Protein AF-A0A4Y4BWQ5-F1 (afdb_monomer_lite)

Radius of gyration: 17.07 Å; chains: 1; bounding box: 28×26×55 Å

Sequence (69 aa):
MSTRWNRWGDFLDDPNVTDKKFPGNPTRSYRSKAPLRVVREITEWTRQTPESLEQWRVRLETPFGEIIN

Organism: NCBI:txid1727

InterPro domains:
  IPR021975 Rifampin ADP-ribosyltransferase [PF12120] (8-45)
  IPR038611 Rifampin ADP-ribosyltransferase superfamily [G3DSA:3.20.170.40] (6-66)

Foldseek 3Di:
DDDPDPQFDDWDADPVQDPAPDHGRPVPDTDDPGDDDDDDDDPPDDDDDPVVVVVVVVVVPDPDDRPDD

Secondary structure (DSSP,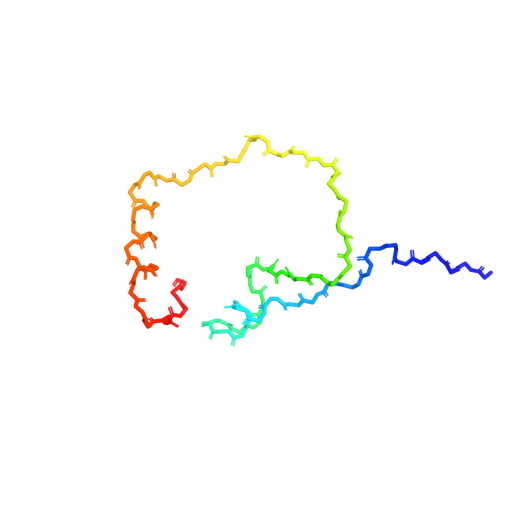 8-state):
------TT---EE-TTTTTSSSSS-TT--EE-SSPPPP-----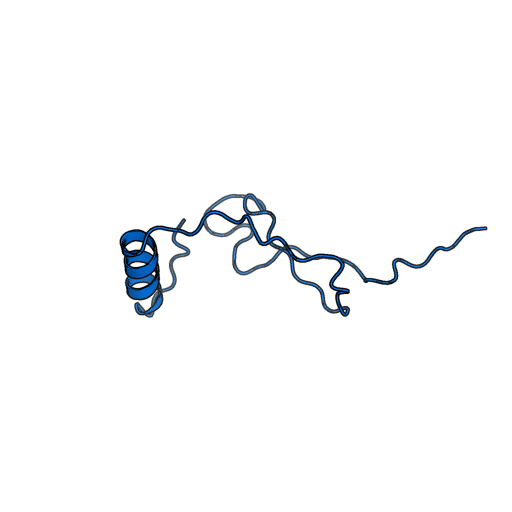-PPPPPHHHHHHHHHHHTSSS-----

pLDDT: mean 83.96, std 16.78, range [36.09, 97.12]

Structure (mmCIF, N/CA/C/O backbone):
data_AF-A0A4Y4BWQ5-F1
#
_entry.id   AF-A0A4Y4BWQ5-F1
#
loop_
_atom_site.group_PDB
_atom_site.id
_atom_site.type_symbol
_atom_site.label_atom_id
_atom_site.label_alt_id
_atom_site.label_comp_id
_atom_site.label_asym_id
_atom_site.label_entity_id
_atom_site.label_seq_id
_atom_site.pdbx_PDB_ins_code
_atom_site.Cartn_x
_atom_site.Cartn_y
_atom_site.Cartn_z
_atom_site.occupancy
_atom_site.B_iso_or_equiv
_atom_site.auth_seq_id
_atom_site.auth_comp_id
_atom_site.auth_asym_id
_atom_site.auth_atom_id
_atom_site.pdbx_PDB_model_num
ATOM 1 N N . MET A 1 1 ? 5.412 -2.077 -37.992 1.00 36.09 1 MET A N 1
ATOM 2 C CA . MET A 1 1 ? 6.273 -2.126 -36.789 1.00 36.09 1 MET A CA 1
ATOM 3 C C . MET A 1 1 ? 5.718 -1.126 -35.785 1.00 36.09 1 MET A C 1
ATOM 5 O O . MET A 1 1 ? 5.782 0.065 -36.049 1.00 36.09 1 MET A O 1
ATOM 9 N N . SER A 1 2 ? 5.042 -1.587 -34.728 1.00 41.72 2 SER A N 1
ATOM 10 C CA . SER A 1 2 ? 4.354 -0.717 -33.762 1.00 41.72 2 SER A CA 1
ATOM 11 C C . SER A 1 2 ? 5.014 -0.857 -32.397 1.00 41.72 2 SER A C 1
ATOM 13 O O . SER A 1 2 ? 4.733 -1.793 -31.657 1.00 41.72 2 SER A O 1
ATOM 15 N N . THR A 1 3 ? 5.915 0.066 -32.076 1.00 48.72 3 THR A N 1
ATOM 16 C CA . THR A 1 3 ? 6.488 0.192 -30.734 1.00 48.72 3 THR A CA 1
ATOM 17 C C . THR A 1 3 ? 5.680 1.249 -29.993 1.00 48.72 3 THR A C 1
ATOM 19 O O . THR A 1 3 ? 6.064 2.416 -29.915 1.00 48.72 3 THR A O 1
ATOM 22 N N . ARG A 1 4 ? 4.495 0.880 -29.492 1.00 49.28 4 ARG A N 1
ATOM 23 C CA . ARG A 1 4 ? 3.791 1.738 -28.533 1.00 49.28 4 ARG A CA 1
ATOM 24 C C . ARG A 1 4 ? 4.507 1.586 -27.193 1.00 49.28 4 ARG A C 1
ATOM 26 O O . ARG A 1 4 ? 4.268 0.633 -26.464 1.00 49.28 4 ARG A O 1
ATOM 33 N N . TRP A 1 5 ? 5.410 2.522 -26.918 1.00 49.19 5 TRP A N 1
ATOM 34 C CA . TRP A 1 5 ? 6.119 2.670 -25.652 1.00 49.19 5 TRP A CA 1
ATOM 35 C C . TRP A 1 5 ? 5.160 2.536 -24.466 1.00 49.19 5 TRP A C 1
ATOM 37 O O . TRP A 1 5 ? 4.134 3.225 -24.419 1.00 49.19 5 TRP A O 1
ATOM 47 N N . ASN A 1 6 ? 5.503 1.673 -23.506 1.00 62.78 6 ASN A N 1
ATOM 48 C CA . ASN A 1 6 ? 4.889 1.680 -22.185 1.00 62.78 6 ASN A CA 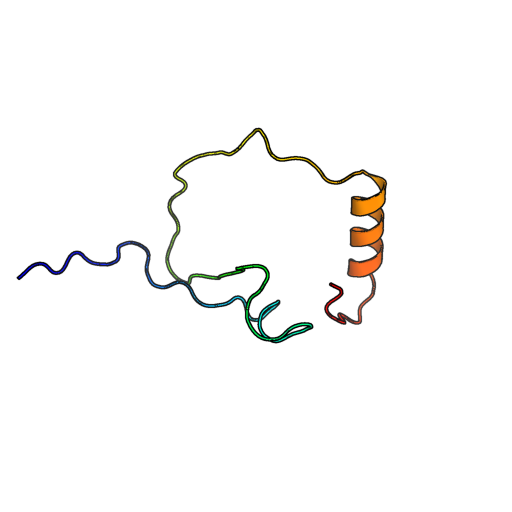1
ATOM 49 C C . ASN A 1 6 ? 5.208 3.037 -21.530 1.00 62.78 6 ASN A C 1
ATOM 51 O O . ASN A 1 6 ? 6.252 3.215 -20.908 1.00 62.78 6 ASN A O 1
ATOM 55 N N . ARG A 1 7 ? 4.330 4.026 -21.740 1.00 66.31 7 ARG A N 1
ATOM 56 C CA . ARG A 1 7 ? 4.497 5.431 -21.320 1.00 66.31 7 ARG A CA 1
ATOM 57 C C . ARG A 1 7 ? 4.707 5.586 -19.805 1.00 66.31 7 ARG A C 1
ATOM 59 O O . ARG A 1 7 ? 5.142 6.644 -19.369 1.00 66.31 7 ARG A O 1
ATOM 66 N N . TRP A 1 8 ? 4.408 4.555 -19.02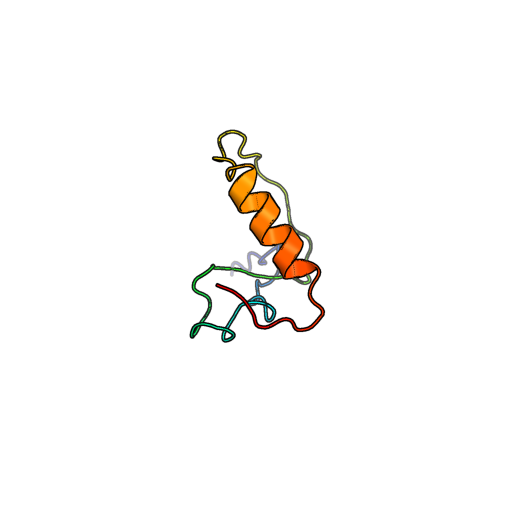2 1.00 68.44 8 TRP A N 1
ATOM 67 C CA . TRP A 1 8 ? 4.334 4.621 -17.565 1.00 68.44 8 TRP A CA 1
ATOM 68 C C . TRP A 1 8 ? 5.403 3.782 -16.863 1.00 68.44 8 TRP A C 1
ATOM 70 O O . TRP A 1 8 ? 5.395 3.703 -15.641 1.00 68.44 8 TRP A O 1
ATOM 80 N N . GLY A 1 9 ? 6.337 3.198 -17.625 1.00 79.81 9 GLY A N 1
ATOM 81 C CA . GLY A 1 9 ? 7.377 2.326 -17.086 1.00 79.81 9 GLY A CA 1
ATOM 82 C C . GLY A 1 9 ? 6.819 1.052 -16.448 1.00 79.81 9 GLY A C 1
ATOM 83 O O . GLY A 1 9 ? 5.614 0.789 -16.465 1.00 79.81 9 GLY A O 1
ATOM 84 N N . ASP A 1 10 ? 7.719 0.236 -15.912 1.00 89.31 10 ASP A N 1
ATOM 85 C CA . ASP A 1 10 ? 7.343 -1.024 -15.281 1.00 89.31 10 ASP A CA 1
ATOM 86 C C . ASP A 1 10 ? 6.909 -0.818 -13.826 1.00 89.31 10 ASP A C 1
ATOM 88 O O . ASP A 1 10 ? 7.317 0.131 -13.141 1.00 89.31 10 ASP A O 1
ATOM 92 N N . PHE A 1 11 ? 6.082 -1.748 -13.358 1.00 92.94 11 PHE A N 1
ATOM 93 C CA . PHE A 1 11 ? 5.711 -1.885 -11.959 1.00 92.94 11 PHE A CA 1
ATOM 94 C C . PHE A 1 11 ? 6.491 -3.049 -11.365 1.00 92.94 11 PHE A C 1
ATOM 96 O O . PHE A 1 11 ? 6.587 -4.115 -11.968 1.00 92.94 11 PHE A O 1
ATOM 103 N N . LEU A 1 12 ? 7.054 -2.829 -10.184 1.00 93.62 12 LEU A N 1
ATOM 104 C CA . LEU A 1 12 ? 7.809 -3.830 -9.443 1.00 93.62 12 LEU A CA 1
ATOM 105 C C . LEU A 1 12 ? 7.080 -4.120 -8.141 1.00 93.62 12 LEU A C 1
ATOM 107 O O . LEU A 1 12 ? 6.505 -3.205 -7.552 1.00 93.62 12 LEU A O 1
ATOM 111 N N . ASP A 1 13 ? 7.143 -5.360 -7.675 1.00 96.50 13 ASP A N 1
ATOM 112 C CA . ASP A 1 13 ? 6.606 -5.728 -6.370 1.00 96.50 13 ASP A CA 1
ATOM 113 C C . ASP A 1 13 ? 7.190 -4.841 -5.255 1.00 96.50 13 ASP A C 1
ATOM 115 O O . ASP A 1 13 ? 8.377 -4.474 -5.259 1.00 96.50 13 ASP A O 1
ATOM 119 N N . ASP A 1 14 ? 6.331 -4.448 -4.311 1.00 95.25 14 ASP A N 1
ATOM 120 C CA . ASP A 1 14 ? 6.743 -3.666 -3.150 1.00 95.25 14 ASP A CA 1
ATOM 121 C C . ASP A 1 14 ? 7.496 -4.568 -2.154 1.00 95.25 14 ASP A C 1
ATOM 123 O O . ASP A 1 14 ? 6.890 -5.469 -1.559 1.00 95.25 14 ASP A O 1
ATOM 127 N N . PRO A 1 15 ? 8.804 -4.337 -1.924 1.00 93.81 15 PRO A N 1
ATOM 128 C CA . PRO A 1 15 ? 9.606 -5.166 -1.037 1.00 93.81 15 PRO A CA 1
ATOM 129 C C . PRO A 1 15 ? 9.236 -4.986 0.432 1.00 93.81 15 PRO A C 1
ATOM 131 O O . PRO A 1 15 ? 9.749 -5.7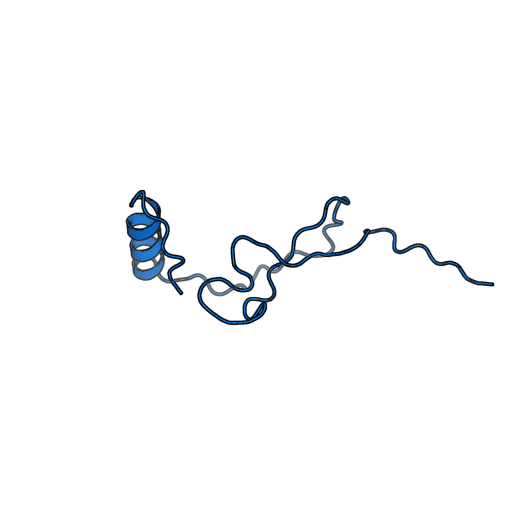36 1.251 1.00 93.81 15 PRO A O 1
ATOM 134 N N . ASN A 1 16 ? 8.411 -4.003 0.802 1.00 90.62 16 ASN A N 1
ATOM 135 C CA . ASN A 1 16 ? 7.966 -3.857 2.186 1.00 90.62 16 ASN A CA 1
ATOM 136 C C . ASN A 1 16 ? 6.946 -4.931 2.575 1.00 90.62 16 ASN A C 1
ATOM 138 O O . ASN A 1 16 ? 6.793 -5.210 3.760 1.00 90.62 16 ASN A O 1
ATOM 142 N N . VAL A 1 17 ? 6.260 -5.533 1.597 1.00 91.62 17 VAL A N 1
ATOM 143 C CA . VAL A 1 17 ? 5.136 -6.449 1.852 1.00 91.62 17 VAL A CA 1
ATOM 144 C C . VAL A 1 17 ? 5.138 -7.720 0.997 1.00 91.62 17 VAL A C 1
ATOM 146 O O . VAL A 1 17 ? 4.411 -8.655 1.321 1.00 91.62 17 VAL A O 1
ATOM 149 N N . THR A 1 18 ? 5.969 -7.799 -0.045 1.00 95.25 18 THR A N 1
ATOM 150 C CA . THR A 1 18 ? 6.119 -9.001 -0.888 1.00 95.25 18 THR A CA 1
ATOM 151 C C . THR A 1 18 ? 7.130 -9.972 -0.289 1.00 95.25 18 THR A C 1
ATOM 153 O O . THR A 1 18 ? 8.224 -9.550 0.091 1.00 95.25 18 THR A O 1
ATOM 156 N N . ASP A 1 19 ? 6.772 -11.259 -0.220 1.00 94.94 19 ASP A N 1
ATOM 157 C CA . ASP A 1 19 ? 7.604 -12.325 0.367 1.00 94.94 19 ASP A CA 1
ATOM 158 C C . ASP A 1 19 ? 8.079 -11.997 1.792 1.00 94.94 19 ASP A C 1
ATOM 160 O O . ASP A 1 19 ? 9.225 -12.228 2.183 1.00 94.94 19 ASP A O 1
ATOM 164 N N . LYS A 1 20 ? 7.178 -11.395 2.574 1.00 90.81 20 LYS A N 1
ATOM 165 C CA . LYS A 1 20 ? 7.427 -11.018 3.966 1.00 90.81 20 LYS A CA 1
ATOM 166 C C . LYS A 1 20 ? 6.748 -11.966 4.931 1.00 90.81 20 LYS A C 1
ATOM 168 O O . LYS A 1 20 ? 7.354 -12.941 5.356 1.00 90.81 20 LYS A O 1
ATOM 173 N N . LYS A 1 21 ? 5.484 -11.703 5.267 1.00 88.88 21 LYS A N 1
ATOM 174 C CA . LYS A 1 21 ? 4.704 -12.607 6.119 1.00 88.88 21 LYS A CA 1
ATOM 175 C C . LYS A 1 21 ? 4.068 -13.757 5.330 1.00 88.88 21 LYS A C 1
ATOM 177 O O . LYS A 1 21 ? 3.846 -14.826 5.886 1.00 88.88 21 LYS A O 1
ATOM 182 N N . PHE A 1 22 ? 3.789 -13.546 4.043 1.00 92.88 22 PHE A N 1
ATOM 183 C CA . PHE A 1 22 ? 3.195 -14.537 3.141 1.00 92.88 22 PHE A CA 1
ATOM 184 C C . PHE A 1 22 ? 4.021 -14.633 1.858 1.00 92.88 22 PHE A C 1
ATOM 186 O O . PHE A 1 22 ? 4.623 -13.626 1.471 1.00 92.88 22 PHE A O 1
ATOM 193 N N . PRO A 1 23 ? 4.036 -15.806 1.198 1.00 95.88 23 PRO A N 1
ATOM 194 C CA . PRO A 1 23 ? 4.705 -15.974 -0.086 1.00 95.88 23 PRO A CA 1
ATOM 195 C C . PRO A 1 23 ? 4.011 -15.164 -1.189 1.00 95.88 23 PRO A C 1
ATOM 197 O O . PRO A 1 23 ? 2.780 -15.098 -1.262 1.00 95.88 23 PRO A O 1
ATOM 200 N N . GLY A 1 24 ? 4.814 -14.586 -2.076 1.00 96.19 24 GLY A N 1
ATOM 201 C CA . GLY A 1 24 ? 4.390 -13.736 -3.178 1.00 96.19 24 GLY A CA 1
ATOM 202 C C . GLY A 1 24 ? 3.851 -12.374 -2.736 1.00 96.19 24 GLY A C 1
ATOM 203 O O . GLY A 1 24 ? 4.190 -11.849 -1.673 1.00 96.19 24 GLY A O 1
ATOM 204 N N . ASN A 1 25 ? 2.994 -11.798 -3.585 1.00 96.44 25 ASN A N 1
ATOM 205 C CA . ASN A 1 25 ? 2.398 -10.471 -3.410 1.00 96.44 25 ASN A CA 1
ATOM 206 C C . ASN A 1 25 ? 0.859 -10.552 -3.280 1.00 96.44 25 ASN A C 1
ATOM 208 O O . ASN A 1 25 ? 0.130 -10.151 -4.196 1.00 96.44 25 ASN A O 1
ATOM 212 N N . PRO A 1 26 ? 0.324 -11.099 -2.171 1.00 96.19 26 PRO A N 1
ATOM 213 C CA . PRO A 1 26 ? -1.119 -11.276 -2.009 1.00 96.19 26 PRO A CA 1
ATOM 214 C C . PRO A 1 26 ? -1.874 -9.943 -1.924 1.00 96.19 26 PRO A C 1
ATOM 216 O O . PRO A 1 26 ? -3.016 -9.859 -2.375 1.00 96.19 26 PRO A O 1
ATOM 219 N N . THR A 1 27 ? -1.240 -8.888 -1.399 1.00 95.12 27 THR A N 1
ATOM 220 C CA . THR A 1 27 ? -1.829 -7.542 -1.310 1.00 95.12 27 THR A CA 1
ATOM 221 C C . THR A 1 27 ? -1.838 -6.807 -2.648 1.00 95.12 27 THR A C 1
ATOM 223 O O . THR A 1 27 ? -2.498 -5.776 -2.759 1.00 95.12 27 THR A O 1
ATOM 226 N N . ARG A 1 28 ? -1.135 -7.331 -3.666 1.00 96.06 28 ARG A N 1
ATOM 227 C CA . ARG A 1 28 ? -0.942 -6.691 -4.978 1.00 96.06 28 ARG A CA 1
ATOM 228 C C . ARG A 1 28 ? -0.360 -5.281 -4.843 1.00 96.06 28 ARG A C 1
ATOM 230 O O . ARG A 1 28 ? -0.804 -4.343 -5.505 1.00 96.06 28 ARG A O 1
ATOM 237 N N . SER A 1 29 ? 0.620 -5.136 -3.955 1.00 95.06 29 SER A N 1
ATOM 238 C CA . SER A 1 29 ? 1.324 -3.879 -3.706 1.00 95.06 29 SER A CA 1
ATOM 239 C C . SER A 1 29 ? 2.514 -3.738 -4.650 1.00 95.06 29 SER A C 1
ATOM 241 O O . SER A 1 29 ? 3.355 -4.632 -4.734 1.00 95.06 29 SER A O 1
ATOM 243 N N . TYR A 1 30 ? 2.607 -2.602 -5.338 1.00 95.19 30 TYR A N 1
ATOM 244 C CA . TYR A 1 30 ? 3.655 -2.327 -6.321 1.00 95.19 30 TYR A CA 1
ATOM 245 C C . TYR A 1 30 ? 4.296 -0.958 -6.092 1.00 95.19 30 TYR A C 1
ATOM 247 O O . TYR A 1 30 ? 3.699 -0.061 -5.498 1.00 95.19 30 TYR A O 1
ATOM 255 N N . ARG A 1 31 ? 5.490 -0.767 -6.654 1.00 94.69 31 ARG A N 1
ATOM 256 C CA . ARG A 1 31 ? 6.196 0.515 -6.760 1.00 94.69 31 ARG A CA 1
ATOM 257 C C . ARG A 1 31 ? 6.670 0.755 -8.192 1.00 94.69 31 ARG A C 1
ATOM 259 O O . ARG A 1 31 ? 6.985 -0.189 -8.915 1.00 94.69 31 ARG A O 1
ATOM 266 N N . SER A 1 32 ? 6.769 2.021 -8.590 1.00 92.62 32 SER A N 1
ATOM 267 C CA . SER A 1 32 ? 7.356 2.422 -9.873 1.00 92.62 32 SER A CA 1
ATOM 268 C C . SER A 1 32 ? 8.412 3.504 -9.668 1.00 92.62 32 SER A C 1
ATOM 270 O O . SER A 1 32 ? 8.310 4.320 -8.753 1.00 92.62 32 SER A O 1
ATOM 272 N N . LYS A 1 33 ? 9.438 3.502 -10.526 1.00 91.56 33 LYS A N 1
ATOM 273 C CA . LYS A 1 33 ? 10.398 4.613 -10.648 1.00 91.56 33 LYS A CA 1
ATOM 274 C C . LYS A 1 33 ? 9.925 5.678 -11.640 1.00 91.56 33 LYS A C 1
ATOM 276 O O . LYS A 1 33 ? 10.483 6.771 -11.670 1.00 91.56 33 LYS A O 1
ATOM 281 N N . ALA A 1 34 ? 8.947 5.345 -12.476 1.00 91.44 34 ALA A N 1
ATOM 282 C CA . ALA A 1 34 ? 8.371 6.249 -13.454 1.00 91.44 34 ALA A CA 1
ATOM 283 C C . ALA A 1 34 ? 7.179 7.011 -12.843 1.00 91.44 34 ALA A C 1
ATOM 285 O O . ALA A 1 34 ? 6.552 6.534 -11.894 1.00 91.44 34 ALA A O 1
ATOM 286 N N . PRO A 1 35 ? 6.852 8.205 -13.365 1.00 91.38 35 PRO A N 1
ATOM 287 C CA . PRO A 1 35 ? 5.702 8.968 -12.897 1.00 91.38 35 PRO A CA 1
ATOM 288 C C . PRO A 1 35 ? 4.379 8.255 -13.212 1.00 91.38 35 PRO A C 1
ATOM 290 O O . PRO A 1 35 ? 4.219 7.642 -14.269 1.00 91.38 35 PRO A O 1
ATOM 293 N N . LEU A 1 36 ? 3.399 8.405 -12.316 1.00 89.50 36 LEU A N 1
ATOM 294 C CA . LEU A 1 36 ? 2.044 7.876 -12.487 1.00 89.50 36 LEU A CA 1
ATOM 295 C C . LEU A 1 36 ? 1.074 8.975 -12.932 1.00 89.50 36 LEU A C 1
ATOM 297 O O . LEU A 1 36 ? 1.182 10.128 -12.514 1.00 89.50 36 LEU A O 1
ATOM 301 N N . ARG A 1 37 ? 0.081 8.609 -13.750 1.00 90.62 37 ARG A N 1
ATOM 302 C CA . ARG A 1 37 ? -1.041 9.487 -14.111 1.00 90.62 37 ARG A CA 1
ATOM 303 C C . ARG A 1 37 ? -2.272 9.129 -13.287 1.00 90.62 37 ARG A C 1
ATOM 305 O O . ARG A 1 37 ? -2.761 8.006 -13.373 1.00 90.62 37 ARG A O 1
ATOM 312 N N . VAL A 1 38 ? -2.822 10.104 -12.567 1.00 93.31 38 VAL A N 1
ATOM 313 C CA . VAL A 1 38 ? -4.131 9.970 -11.911 1.00 93.31 38 VAL A CA 1
ATOM 314 C C . VAL A 1 38 ? -5.221 9.999 -12.984 1.00 93.31 38 VAL A C 1
ATOM 316 O O . VAL A 1 38 ? -5.279 10.927 -13.790 1.00 93.31 38 VAL A O 1
ATOM 319 N N . VAL A 1 39 ? -6.054 8.957 -13.034 1.00 95.06 39 VAL A N 1
ATOM 320 C CA . VAL A 1 39 ? -7.105 8.805 -14.063 1.00 95.06 39 VAL A CA 1
ATOM 321 C C . VAL A 1 39 ? -8.522 8.914 -13.511 1.00 95.06 39 VAL A C 1
ATOM 323 O O . VAL A 1 39 ? -9.437 9.217 -14.269 1.00 95.06 39 VAL A O 1
ATOM 326 N N . ARG A 1 40 ? -8.709 8.658 -12.214 1.00 96.88 40 ARG A N 1
ATOM 327 C CA . ARG A 1 40 ? -9.989 8.779 -11.513 1.00 96.88 40 ARG A CA 1
ATOM 328 C C . ARG A 1 40 ? -9.767 8.883 -10.011 1.00 96.88 40 ARG A C 1
ATOM 330 O O . ARG A 1 40 ? -8.732 8.443 -9.511 1.00 96.88 40 ARG A O 1
ATOM 337 N N . GLU A 1 41 ? -10.786 9.362 -9.322 1.00 97.12 41 GLU A N 1
ATOM 338 C CA . GLU A 1 41 ? -10.942 9.269 -7.875 1.00 97.12 41 GLU A CA 1
ATOM 339 C C . GLU A 1 41 ? -12.041 8.242 -7.563 1.00 97.12 41 GLU A C 1
ATOM 341 O O . GLU A 1 41 ? -13.026 8.149 -8.296 1.00 97.12 41 GLU A O 1
ATOM 346 N N . ILE A 1 42 ? -11.858 7.438 -6.514 1.00 95.75 42 ILE A N 1
ATOM 347 C CA . ILE A 1 42 ? -12.893 6.535 -5.993 1.00 95.75 42 ILE A CA 1
ATOM 348 C C . ILE A 1 42 ? -13.338 7.111 -4.651 1.00 95.75 42 ILE A C 1
ATOM 350 O O . ILE A 1 42 ? -12.578 7.073 -3.687 1.00 95.75 42 ILE A O 1
ATOM 354 N N . THR A 1 43 ? -14.556 7.646 -4.596 1.00 95.69 43 THR A N 1
ATOM 355 C CA . THR A 1 43 ? -15.111 8.286 -3.391 1.00 95.69 43 THR A CA 1
ATOM 356 C C . THR A 1 43 ? -15.879 7.307 -2.499 1.00 95.69 43 THR A C 1
ATOM 358 O O . THR A 1 43 ? -16.011 7.533 -1.299 1.00 95.69 43 THR A O 1
ATOM 361 N N . GLU A 1 44 ? -16.333 6.184 -3.057 1.00 96.00 44 GLU A N 1
ATOM 362 C CA . GLU A 1 44 ? -17.160 5.171 -2.386 1.00 96.00 44 GLU A CA 1
ATOM 363 C C . GLU A 1 44 ? -16.316 4.058 -1.742 1.00 96.00 44 GLU A C 1
ATOM 365 O O . GLU A 1 44 ? -16.618 2.870 -1.846 1.00 96.00 44 GLU A O 1
ATOM 370 N N . TRP A 1 45 ? -15.210 4.431 -1.095 1.00 94.12 45 TRP A N 1
ATOM 371 C CA . TRP A 1 45 ? -14.355 3.475 -0.394 1.00 94.12 45 TRP A CA 1
ATOM 372 C C . TRP A 1 45 ? -14.797 3.303 1.062 1.00 94.12 45 TRP A C 1
ATOM 374 O O . TRP A 1 45 ? -14.802 4.261 1.840 1.00 94.12 45 TRP A O 1
ATOM 384 N N . THR A 1 46 ? -15.120 2.070 1.457 1.00 95.00 46 THR A N 1
ATOM 385 C CA . THR A 1 46 ? -15.475 1.744 2.843 1.00 95.00 46 THR A CA 1
ATOM 386 C C . THR A 1 46 ? -14.306 2.044 3.776 1.00 95.00 46 THR A C 1
ATOM 388 O O . THR A 1 46 ? -13.220 1.473 3.655 1.00 95.00 46 THR A O 1
ATOM 391 N N . ARG A 1 47 ? -14.525 2.947 4.733 1.00 93.38 47 ARG A N 1
ATOM 392 C CA . ARG A 1 47 ? -13.525 3.275 5.753 1.00 93.38 47 ARG A CA 1
ATOM 393 C C . ARG A 1 47 ? -13.452 2.172 6.803 1.00 93.38 47 ARG A C 1
ATOM 395 O O . ARG A 1 47 ? -14.460 1.562 7.149 1.00 93.38 47 ARG A O 1
ATOM 402 N N . GLN A 1 48 ? -12.251 1.957 7.331 1.00 94.12 48 GLN A N 1
ATOM 403 C CA . GLN A 1 48 ? -12.064 1.128 8.519 1.00 94.12 48 GLN A CA 1
ATOM 404 C C . GLN A 1 48 ? -12.738 1.787 9.730 1.00 94.12 48 GLN A C 1
ATOM 406 O O . GLN A 1 48 ? -12.886 3.013 9.771 1.00 94.12 48 GLN A O 1
ATOM 411 N N . THR A 1 49 ? -13.136 0.983 10.718 1.00 95.94 49 THR A N 1
ATOM 412 C CA . THR A 1 49 ? -13.700 1.513 11.965 1.00 95.94 49 THR A CA 1
ATOM 413 C C . THR A 1 49 ? -12.635 2.304 12.738 1.00 95.94 49 THR A C 1
ATOM 415 O O . THR A 1 49 ? -11.438 2.021 12.603 1.00 95.94 49 THR A O 1
ATOM 418 N N . PRO A 1 50 ? -13.032 3.287 13.570 1.00 95.50 50 PRO A N 1
ATOM 419 C CA . PRO A 1 50 ? -12.088 4.028 14.407 1.00 95.50 50 PRO A CA 1
ATOM 420 C C . PRO A 1 50 ? -11.225 3.117 15.291 1.00 95.50 50 PRO A C 1
ATOM 422 O O . PRO A 1 50 ? -10.029 3.351 15.423 1.00 95.50 50 PRO A O 1
ATOM 425 N N . GLU A 1 51 ? -11.813 2.047 15.831 1.00 95.25 51 GLU A N 1
ATOM 426 C CA . GLU A 1 51 ? -11.125 1.061 16.673 1.00 95.25 51 GLU A CA 1
ATOM 427 C C . GLU A 1 51 ? -10.043 0.301 15.898 1.00 95.25 51 G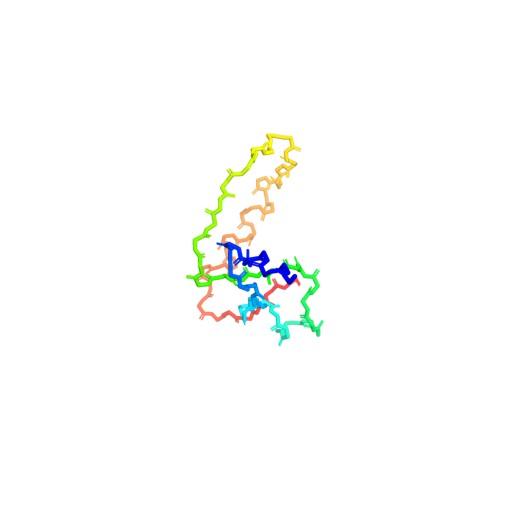LU A C 1
ATOM 429 O O . GLU A 1 51 ? -8.925 0.155 16.386 1.00 95.25 51 GLU A O 1
ATOM 434 N N . SER A 1 52 ? -10.334 -0.139 14.667 1.00 93.00 52 SER A N 1
ATOM 435 C CA . SER A 1 52 ? -9.329 -0.785 13.817 1.00 93.00 52 SER A CA 1
ATOM 436 C C . SER A 1 52 ? -8.188 0.170 13.475 1.00 93.00 52 SER A C 1
ATOM 438 O O . SER A 1 52 ? -7.026 -0.222 13.550 1.00 93.00 52 SER A O 1
ATOM 440 N N . LEU A 1 53 ? -8.490 1.431 13.147 1.00 92.50 53 LEU A N 1
ATOM 441 C CA . LEU A 1 53 ? -7.459 2.439 12.873 1.00 92.50 53 LEU A CA 1
ATOM 442 C C . LEU A 1 53 ? -6.552 2.681 14.084 1.00 92.50 53 LEU A C 1
ATOM 444 O O . LEU A 1 53 ? -5.344 2.837 13.916 1.00 92.50 53 LEU A O 1
ATOM 448 N N . GLU A 1 54 ? -7.116 2.685 15.290 1.00 92.25 54 GLU A N 1
ATOM 449 C CA . GLU A 1 54 ? -6.345 2.866 16.519 1.00 92.25 54 GLU A CA 1
ATOM 450 C C . GLU A 1 54 ? -5.417 1.681 16.799 1.00 92.25 54 GLU A C 1
ATOM 452 O O . GLU A 1 54 ? -4.237 1.866 17.093 1.00 92.25 54 GLU A O 1
ATOM 457 N N . GLN A 1 55 ? -5.902 0.454 16.592 1.00 89.62 55 GLN A N 1
ATOM 458 C CA . GLN A 1 55 ? -5.069 -0.747 16.694 1.00 89.62 55 GLN A CA 1
ATOM 459 C C . GLN A 1 55 ? -3.876 -0.708 15.727 1.00 89.62 55 GLN A C 1
ATOM 461 O O . GLN A 1 55 ? -2.777 -1.127 16.094 1.00 89.62 55 GLN A O 1
ATOM 466 N N . TRP A 1 56 ? -4.067 -0.197 14.504 1.00 88.94 56 TRP A N 1
ATOM 467 C CA . TRP A 1 56 ? -2.974 -0.027 13.542 1.00 88.94 56 TRP A CA 1
ATOM 468 C C . TRP A 1 56 ? -1.937 0.997 14.009 1.00 88.94 56 TRP A C 1
ATOM 470 O O . TRP A 1 56 ? -0.743 0.732 13.882 1.00 88.94 56 TRP A O 1
ATOM 480 N N . ARG A 1 57 ? -2.359 2.136 14.573 1.00 89.19 57 ARG A N 1
ATOM 481 C CA . ARG A 1 57 ? -1.434 3.175 15.065 1.00 89.19 57 ARG A CA 1
ATOM 482 C C . ARG A 1 57 ? -0.535 2.659 16.178 1.00 89.19 57 ARG A C 1
ATOM 484 O O . ARG A 1 57 ? 0.680 2.732 16.039 1.00 89.19 57 ARG A O 1
ATOM 491 N N . VAL A 1 58 ? -1.127 2.048 17.205 1.00 88.50 58 VAL A N 1
ATOM 492 C CA . VAL A 1 58 ? -0.381 1.485 18.343 1.00 88.50 58 VAL A CA 1
ATOM 493 C C . VAL A 1 58 ? 0.660 0.464 17.871 1.00 88.50 58 VAL A C 1
ATOM 495 O O . VAL A 1 58 ? 1.784 0.438 18.365 1.00 88.50 58 VAL A O 1
ATOM 498 N N . ARG A 1 59 ? 0.323 -0.364 16.873 1.00 83.19 59 ARG A N 1
ATOM 499 C CA . ARG A 1 59 ? 1.260 -1.341 16.294 1.00 83.19 59 ARG A CA 1
ATOM 500 C C . ARG A 1 59 ? 2.444 -0.679 15.583 1.00 83.19 59 ARG A C 1
ATOM 502 O O . ARG A 1 59 ? 3.570 -1.140 15.738 1.00 83.19 59 ARG A O 1
ATOM 509 N N . LEU A 1 60 ? 2.209 0.396 14.829 1.00 82.50 60 LEU A N 1
ATOM 510 C CA . LEU A 1 60 ? 3.261 1.113 14.094 1.00 82.50 60 LEU A CA 1
ATOM 511 C C . LEU A 1 60 ? 4.224 1.891 15.005 1.00 82.50 60 LEU A C 1
ATOM 513 O O . LEU A 1 60 ? 5.359 2.138 14.609 1.00 82.50 60 LEU A O 1
ATOM 517 N N . GLU A 1 61 ? 3.797 2.261 16.213 1.00 83.06 61 GLU A N 1
ATOM 518 C CA . GLU A 1 61 ? 4.635 2.959 17.199 1.00 83.06 61 GLU A CA 1
ATOM 519 C C . GLU A 1 61 ? 5.662 2.040 17.882 1.00 83.06 61 GLU A C 1
ATOM 521 O O . GLU A 1 61 ? 6.609 2.521 18.508 1.00 83.06 61 GLU A O 1
ATOM 526 N N . THR A 1 62 ? 5.524 0.715 17.745 1.00 72.25 62 THR A N 1
ATOM 527 C CA . THR A 1 62 ? 6.487 -0.240 18.307 1.00 72.25 62 THR A CA 1
ATOM 528 C C . THR A 1 62 ? 7.683 -0.455 17.359 1.00 72.25 62 THR A C 1
ATOM 530 O O . THR A 1 62 ? 7.498 -0.882 16.220 1.00 72.25 62 THR A O 1
ATOM 533 N N . PRO A 1 63 ? 8.936 -0.186 17.788 1.00 59.16 63 PRO A N 1
ATOM 534 C CA . PRO A 1 63 ? 10.108 -0.102 16.902 1.00 59.16 63 PRO A CA 1
ATOM 535 C C . PRO A 1 63 ? 10.649 -1.442 16.366 1.00 59.16 63 PRO A C 1
ATOM 537 O O . PRO A 1 63 ? 11.724 -1.466 15.770 1.00 59.16 63 PRO A O 1
ATOM 540 N N . PHE A 1 64 ? 9.924 -2.551 16.522 1.00 57.69 64 PHE A N 1
ATOM 541 C CA . PHE A 1 64 ? 10.267 -3.825 15.889 1.00 57.69 64 PHE A CA 1
ATOM 542 C C . PHE A 1 64 ? 9.149 -4.249 14.946 1.00 57.69 64 PHE A C 1
ATOM 544 O O . PHE A 1 64 ? 8.180 -4.898 15.327 1.00 57.69 64 PHE A O 1
ATOM 551 N N . GLY A 1 65 ? 9.327 -3.838 13.689 1.00 54.75 65 GLY A N 1
ATOM 552 C CA . GLY A 1 65 ? 8.494 -4.191 12.551 1.00 54.75 65 GLY A CA 1
ATOM 553 C C . GLY A 1 65 ? 8.595 -5.669 12.197 1.00 54.75 65 GLY A C 1
ATOM 554 O O . GLY A 1 65 ? 9.161 -6.033 11.168 1.00 54.75 65 GLY A O 1
ATOM 555 N N . GLU A 1 66 ? 7.995 -6.528 13.014 1.00 58.28 66 GLU A N 1
ATOM 556 C CA . GLU A 1 66 ? 7.387 -7.715 12.437 1.00 58.28 66 GLU A CA 1
ATOM 557 C C . GLU A 1 66 ? 6.251 -7.243 11.537 1.00 58.28 66 GLU A C 1
ATOM 559 O O . GLU A 1 66 ? 5.406 -6.439 11.925 1.00 58.28 66 GLU A O 1
ATOM 564 N N . ILE A 1 67 ? 6.263 -7.696 10.290 1.00 56.59 67 ILE A N 1
ATOM 565 C CA . ILE A 1 67 ? 5.232 -7.347 9.322 1.00 56.59 67 ILE A CA 1
ATOM 566 C C . ILE A 1 67 ? 3.949 -8.026 9.785 1.00 56.59 67 ILE A C 1
ATOM 568 O O . ILE A 1 67 ? 3.753 -9.221 9.578 1.00 56.59 67 ILE A O 1
ATOM 572 N N . ILE A 1 68 ? 3.096 -7.273 10.477 1.00 54.59 68 ILE A N 1
ATOM 573 C CA . ILE A 1 68 ? 1.821 -7.764 10.988 1.00 54.59 68 ILE A CA 1
ATOM 574 C C . ILE A 1 68 ? 0.828 -7.762 9.823 1.00 54.59 68 ILE A C 1
ATOM 576 O O . ILE A 1 68 ? 0.379 -6.706 9.389 1.00 54.59 68 ILE A O 1
ATOM 580 N N . ASN A 1 69 ? 0.504 -8.949 9.312 1.00 47.28 69 ASN A N 1
ATOM 581 C CA . ASN A 1 69 ? -0.773 -9.189 8.627 1.00 47.28 69 ASN A CA 1
ATOM 582 C C . ASN A 1 69 ? -1.785 -9.724 9.637 1.00 47.28 69 ASN A C 1
ATOM 584 O O . ASN A 1 69 ? -1.483 -10.798 10.210 1.00 47.28 69 ASN A O 1
#